Protein AF-A0A7T8K7B2-F1 (afdb_monomer_lite)

Secondary structure (DSSP, 8-state):
---TTSSS--HHHHHHHHHHHHHHHTS-HHHHHHHHHHHH-----------S--HHHHHHHHHHHHHHHHTHHHHTT-EEEETTEEEEEEEEE---EE-TTT--EE----EEEE-

Radius of gyration: 20.06 Å; chains: 1; bounding box: 41×34×45 Å

Sequence (115 aa):
TGSNHVREKDGVWAALAWLQILASQKQSVKGVLENHWAVYGRNFFTRYDFENCKSEEGAAMMDRLHKFIQDGSHNIGKSFTSLDKTFVISKMDDFSYTDPIDGSVSNNQVNADII

Structure (mmCIF, N/CA/C/O backbone):
data_AF-A0A7T8K7B2-F1
#
_entry.id   AF-A0A7T8K7B2-F1
#
loop_
_atom_site.group_PDB
_atom_site.id
_atom_site.type_symbol
_atom_site.label_atom_id
_atom_site.label_alt_id
_atom_site.label_comp_id
_atom_site.label_asym_id
_atom_site.label_entity_id
_atom_site.label_seq_id
_atom_site.pdbx_PDB_ins_code
_atom_site.Cartn_x
_atom_site.Cartn_y
_atom_site.Cartn_z
_atom_site.occupancy
_atom_site.B_iso_or_equiv
_atom_site.auth_seq_id
_atom_site.auth_comp_id
_atom_site.auth_asym_id
_atom_site.auth_atom_id
_atom_site.pdbx_PDB_model_num
ATOM 1 N N . THR A 1 1 ? -6.332 9.870 1.998 1.00 64.38 1 THR A N 1
ATOM 2 C CA . THR A 1 1 ? -7.245 9.322 3.016 1.00 64.38 1 THR A CA 1
ATOM 3 C C . THR A 1 1 ? -8.595 9.939 2.773 1.00 64.38 1 THR A C 1
ATOM 5 O O . THR A 1 1 ? -8.616 11.141 2.621 1.00 64.38 1 THR A O 1
ATOM 8 N N . GLY A 1 2 ? -9.661 9.169 2.592 1.00 72.94 2 GLY A N 1
ATOM 9 C CA . GLY A 1 2 ? -10.977 9.668 2.174 1.00 72.94 2 GLY A CA 1
ATOM 10 C C . GLY A 1 2 ? -11.874 8.497 1.772 1.00 72.94 2 GLY A C 1
ATOM 11 O O . GLY A 1 2 ? -11.407 7.358 1.747 1.00 72.94 2 GLY A O 1
ATOM 12 N N . SER A 1 3 ? -13.134 8.763 1.443 1.00 89.38 3 SER A N 1
ATOM 13 C CA . SER A 1 3 ? -14.024 7.783 0.805 1.00 89.38 3 SER A CA 1
ATOM 14 C C . SER A 1 3 ? -14.679 8.410 -0.426 1.00 89.38 3 SER A C 1
ATOM 16 O O . SER A 1 3 ? -14.332 9.520 -0.808 1.00 89.38 3 SER A O 1
ATOM 18 N N . ASN A 1 4 ? -15.645 7.735 -1.046 1.00 91.62 4 ASN A N 1
ATOM 19 C CA . ASN A 1 4 ? -16.369 8.248 -2.212 1.00 91.62 4 ASN A CA 1
ATOM 20 C C . ASN A 1 4 ? -17.297 9.452 -1.925 1.00 91.62 4 ASN A C 1
ATOM 22 O O . ASN A 1 4 ? -17.979 9.898 -2.845 1.00 91.62 4 ASN A O 1
ATOM 26 N N . HIS A 1 5 ? -17.343 9.962 -0.686 1.00 93.75 5 HIS A N 1
ATOM 27 C CA . HIS A 1 5 ? -18.153 11.125 -0.299 1.00 93.75 5 HIS A CA 1
ATOM 28 C C . HIS A 1 5 ? -17.681 12.435 -0.951 1.00 93.75 5 HIS A C 1
ATOM 30 O O . HIS A 1 5 ? -18.497 13.310 -1.225 1.00 93.75 5 HIS A O 1
ATOM 36 N N . VAL A 1 6 ? -16.380 12.550 -1.233 1.00 94.19 6 VAL A N 1
ATOM 37 C CA . VAL A 1 6 ? -15.771 13.619 -2.034 1.00 94.19 6 VAL A CA 1
ATOM 38 C C . VAL A 1 6 ? -14.729 13.015 -2.978 1.00 94.19 6 VAL A C 1
ATOM 40 O O . VAL A 1 6 ? -14.292 11.880 -2.797 1.00 94.19 6 VAL A O 1
ATOM 43 N N . ARG A 1 7 ? -14.326 13.752 -4.015 1.00 93.94 7 ARG A N 1
ATOM 44 C CA . ARG A 1 7 ? -13.322 13.300 -4.999 1.00 93.94 7 ARG A CA 1
ATOM 45 C C . ARG A 1 7 ? -11.896 13.729 -4.649 1.00 93.94 7 ARG A C 1
ATOM 47 O O . ARG A 1 7 ? -11.051 13.807 -5.526 1.00 93.94 7 ARG A O 1
ATOM 54 N N . GLU A 1 8 ? -11.637 13.967 -3.367 1.00 93.75 8 GLU A N 1
ATOM 55 C CA . GLU A 1 8 ? -10.347 14.406 -2.841 1.00 93.75 8 GLU A CA 1
ATOM 56 C C . GLU A 1 8 ? -9.985 13.647 -1.562 1.00 93.75 8 GLU A C 1
ATOM 58 O O . GLU A 1 8 ? -10.825 13.002 -0.927 1.00 93.75 8 GLU A O 1
ATOM 63 N N . LYS A 1 9 ? -8.711 13.720 -1.166 1.00 93.69 9 LYS A N 1
ATOM 64 C CA . LYS A 1 9 ? -8.287 13.234 0.153 1.00 93.69 9 LYS A CA 1
ATOM 65 C C . LYS A 1 9 ? -8.792 14.208 1.227 1.00 93.69 9 LYS A C 1
ATOM 67 O O . LYS A 1 9 ? -8.549 15.403 1.135 1.00 93.69 9 LYS A O 1
ATOM 72 N N . ASP A 1 10 ? -9.403 13.680 2.280 1.00 96.00 10 ASP A N 1
ATOM 73 C CA . ASP A 1 10 ? -9.900 14.412 3.441 1.00 96.00 10 ASP A CA 1
ATOM 74 C C . ASP A 1 10 ? -9.288 13.861 4.746 1.00 96.00 10 ASP A C 1
ATOM 76 O O . ASP A 1 10 ? -9.526 12.722 5.168 1.00 96.00 10 ASP A O 1
ATOM 80 N N . GLY A 1 11 ? -8.458 14.691 5.384 1.00 96.31 11 GLY A N 1
ATOM 81 C CA . GLY A 1 11 ? -7.821 14.377 6.662 1.00 96.31 11 GLY A CA 1
ATOM 82 C C . GLY A 1 11 ? -8.752 14.514 7.870 1.00 96.31 11 GLY A C 1
ATOM 83 O O . GLY A 1 11 ? -8.629 13.736 8.816 1.00 96.31 11 GLY A O 1
ATOM 84 N N . VAL A 1 12 ? -9.703 15.454 7.838 1.00 96.75 12 VAL A N 1
ATOM 85 C CA . VAL A 1 12 ? -10.668 15.664 8.931 1.00 96.75 12 VAL A CA 1
ATOM 86 C C . VAL A 1 12 ? -11.635 14.492 8.982 1.00 96.75 12 VAL A C 1
ATOM 88 O O . VAL A 1 12 ? -11.856 13.918 10.049 1.00 96.75 12 VAL A O 1
ATOM 91 N N . TRP A 1 13 ? -12.133 14.066 7.822 1.00 96.69 13 TRP A N 1
ATOM 92 C CA . TRP A 1 13 ? -12.946 12.863 7.699 1.00 96.69 13 TRP A CA 1
ATOM 93 C C . TRP A 1 13 ? -12.235 11.635 8.282 1.00 96.69 13 TRP A C 1
ATOM 95 O O . TRP A 1 13 ? -12.823 10.883 9.059 1.00 96.69 13 TRP A O 1
ATOM 105 N N . ALA A 1 14 ? -10.948 11.452 7.972 1.00 97.50 14 ALA A N 1
ATOM 106 C CA . ALA A 1 14 ? -10.172 10.326 8.483 1.00 97.50 14 ALA A CA 1
ATOM 107 C C . ALA A 1 14 ? -10.011 10.363 10.011 1.00 97.50 14 ALA A C 1
ATOM 109 O O . ALA A 1 14 ? -10.099 9.323 10.667 1.00 97.50 14 ALA A O 1
ATOM 110 N N . ALA A 1 15 ? -9.797 11.551 10.582 1.00 97.56 15 ALA A N 1
ATOM 111 C CA . ALA A 1 15 ? -9.721 11.729 12.026 1.00 97.56 15 ALA A CA 1
ATOM 112 C C . ALA A 1 15 ? -11.059 11.393 12.705 1.00 97.56 15 ALA A C 1
ATOM 114 O O . ALA A 1 15 ? -11.076 10.661 13.694 1.00 97.56 15 ALA A O 1
ATOM 115 N N . LEU A 1 16 ? -12.186 11.852 12.148 1.00 97.50 16 LEU A N 1
ATOM 116 C CA . LEU A 1 16 ? -13.523 11.531 12.658 1.00 97.50 16 LEU A CA 1
ATOM 117 C C . LEU A 1 16 ? -13.844 10.033 12.539 1.00 97.50 16 LEU A C 1
ATOM 119 O O . LEU A 1 16 ? -14.389 9.450 13.475 1.00 97.50 16 LEU A O 1
ATOM 123 N N . ALA A 1 17 ? -13.450 9.385 11.439 1.00 97.38 17 ALA A N 1
ATOM 124 C CA . ALA A 1 17 ? -13.584 7.938 11.278 1.00 97.38 17 ALA A CA 1
ATOM 125 C C . ALA A 1 17 ? -12.798 7.170 12.357 1.00 97.38 17 ALA A C 1
ATOM 127 O O . ALA A 1 17 ? -13.317 6.223 12.950 1.00 97.38 17 ALA A O 1
ATOM 128 N N . TRP A 1 18 ? -11.579 7.613 12.683 1.00 97.81 18 TRP A N 1
ATOM 129 C CA . TRP A 1 18 ? -10.810 7.055 13.798 1.00 97.81 18 TRP A CA 1
ATOM 130 C C . TRP A 1 18 ? -11.482 7.282 15.151 1.00 97.81 18 TRP A C 1
ATOM 132 O O . TRP A 1 18 ? -11.557 6.351 15.950 1.00 97.81 18 TRP A O 1
ATOM 142 N N . LEU A 1 19 ? -12.013 8.479 15.411 1.00 98.12 19 LEU A N 1
ATOM 143 C CA . LEU A 1 19 ? -12.742 8.757 16.651 1.00 98.12 19 LEU A CA 1
ATOM 144 C C . LEU A 1 19 ? -13.975 7.861 16.799 1.00 98.12 19 LEU A C 1
ATOM 146 O O . LEU A 1 19 ? -14.232 7.373 17.897 1.00 98.12 19 LEU A O 1
ATOM 150 N N . GLN A 1 20 ? -14.683 7.567 15.707 1.00 98.06 20 GLN A N 1
ATOM 151 C CA . GLN A 1 20 ? -15.796 6.618 15.714 1.00 98.06 20 GLN A CA 1
ATOM 152 C C . GLN A 1 20 ? -15.339 5.198 16.083 1.00 98.06 20 GLN A C 1
ATOM 154 O O . GLN A 1 20 ? -15.976 4.542 16.912 1.00 98.06 20 GLN A O 1
ATOM 159 N N . ILE A 1 21 ? -14.222 4.724 15.514 1.00 98.12 21 ILE A N 1
ATOM 160 C CA . ILE A 1 21 ? -13.633 3.421 15.865 1.00 98.12 21 ILE A CA 1
ATOM 161 C C . ILE A 1 21 ? -13.277 3.391 17.354 1.00 98.12 21 ILE A C 1
ATOM 163 O O . ILE A 1 21 ? -13.657 2.457 18.058 1.00 98.12 21 ILE A O 1
ATOM 167 N N . LEU A 1 22 ? -12.596 4.422 17.855 1.00 98.19 22 LEU A N 1
ATOM 168 C CA . LEU A 1 22 ? -12.180 4.499 19.256 1.00 98.19 22 LEU A CA 1
ATOM 169 C C . LEU A 1 22 ? -13.380 4.558 20.211 1.00 98.19 22 LEU A C 1
ATOM 171 O O . LEU A 1 22 ? -13.382 3.858 21.223 1.00 98.19 22 LEU A O 1
ATOM 175 N N . ALA A 1 23 ? -14.420 5.326 19.876 1.00 98.06 23 ALA A N 1
ATOM 176 C CA . ALA A 1 23 ? -15.649 5.409 20.663 1.00 98.06 23 ALA A CA 1
ATOM 177 C C . ALA A 1 23 ? -16.378 4.056 20.742 1.00 98.06 23 ALA A C 1
ATOM 179 O O . ALA A 1 23 ? -16.878 3.684 21.804 1.00 98.06 23 ALA A O 1
ATOM 180 N N . SER A 1 24 ? -16.397 3.300 19.638 1.00 98.12 24 SER A N 1
ATOM 181 C CA . SER A 1 24 ? -17.008 1.969 19.585 1.00 98.12 24 SER A CA 1
ATOM 182 C C . SER A 1 24 ? -16.186 0.910 20.323 1.00 98.12 24 SER A C 1
ATOM 184 O O . SER A 1 24 ? -16.756 0.078 21.022 1.00 98.12 24 SER A O 1
ATOM 186 N N . GLN A 1 25 ? -14.863 0.913 20.152 1.00 96.75 25 GLN A N 1
ATOM 187 C CA . GLN A 1 25 ? -13.971 -0.113 20.702 1.00 96.75 25 GLN A CA 1
ATOM 188 C C . GLN A 1 25 ? -13.608 0.144 22.170 1.00 96.75 25 GLN A C 1
ATOM 190 O O . GLN A 1 25 ? -13.256 -0.790 22.883 1.00 96.75 25 GLN A O 1
ATOM 195 N N . LYS A 1 26 ? -13.687 1.401 22.635 1.00 97.38 26 LYS A N 1
ATOM 196 C CA . LYS A 1 26 ? -13.282 1.834 23.988 1.00 97.38 26 LYS A CA 1
ATOM 197 C C . LYS A 1 26 ? -11.850 1.408 24.346 1.00 97.38 26 LYS A C 1
ATOM 199 O O . LYS A 1 26 ? -11.559 1.027 25.477 1.00 97.38 26 LYS A O 1
ATOM 204 N N . GLN A 1 27 ? -10.955 1.477 23.365 1.00 96.50 27 GLN A N 1
ATOM 205 C CA . GLN A 1 27 ? -9.542 1.114 23.472 1.00 96.50 27 GLN A CA 1
ATOM 206 C C . GLN A 1 27 ? -8.651 2.301 23.100 1.00 96.50 27 GLN A C 1
ATOM 208 O O . GLN A 1 27 ? -9.089 3.247 22.446 1.00 96.50 27 GLN A O 1
ATOM 213 N N . SER A 1 28 ? -7.377 2.245 23.493 1.00 98.19 28 SER A N 1
ATOM 214 C CA . SER A 1 28 ? -6.370 3.169 22.969 1.00 98.19 28 SER A CA 1
ATOM 215 C C . SER A 1 28 ? -6.067 2.857 21.499 1.00 98.19 28 SER A C 1
ATOM 217 O O . SER A 1 28 ? -6.238 1.725 21.048 1.00 98.19 28 SER A O 1
ATOM 219 N N . VAL A 1 29 ? -5.534 3.836 20.761 1.00 98.31 29 VAL A N 1
ATOM 220 C CA . VAL A 1 29 ? -5.067 3.635 19.374 1.00 98.31 29 VAL A CA 1
ATOM 221 C C . VAL A 1 29 ? -4.082 2.465 19.284 1.00 98.31 29 VAL A C 1
ATOM 223 O O . VAL A 1 29 ? -4.195 1.630 18.390 1.00 98.31 29 VAL A O 1
ATOM 226 N N . LYS A 1 30 ? -3.156 2.365 20.248 1.00 98.38 30 LYS A N 1
ATOM 227 C CA . LYS A 1 30 ? -2.205 1.252 20.341 1.00 98.38 30 LYS A CA 1
ATOM 228 C C . LYS A 1 30 ? -2.928 -0.093 20.455 1.00 98.38 30 LYS A C 1
ATOM 230 O O . LYS A 1 30 ? -2.607 -0.998 19.698 1.00 98.38 30 LYS A O 1
ATOM 235 N N . GLY A 1 31 ? -3.918 -0.199 21.345 1.00 98.44 31 GLY A N 1
ATOM 236 C CA . GLY A 1 31 ? -4.683 -1.434 21.528 1.00 98.44 31 GLY A CA 1
ATOM 237 C C . GLY A 1 31 ? -5.432 -1.854 20.262 1.00 98.44 31 GLY A C 1
ATOM 238 O O . GLY A 1 31 ? -5.398 -3.022 19.888 1.00 98.44 31 GLY A O 1
ATOM 239 N N . VAL A 1 32 ? -6.034 -0.896 19.547 1.00 98.38 32 VAL A N 1
ATOM 240 C CA . VAL A 1 32 ? -6.694 -1.168 18.259 1.00 98.38 32 VAL A CA 1
ATOM 241 C C . VAL A 1 32 ? -5.696 -1.700 17.222 1.00 98.38 32 VAL A C 1
ATOM 243 O O . VAL A 1 32 ? -5.993 -2.678 16.539 1.00 98.38 32 VAL A O 1
ATOM 246 N N . LEU A 1 33 ? -4.507 -1.095 17.116 1.00 98.38 33 LEU A N 1
ATOM 247 C CA . LEU A 1 33 ? -3.471 -1.536 16.176 1.00 98.38 33 LEU A CA 1
ATOM 248 C C . LEU A 1 33 ? -2.890 -2.908 16.533 1.00 98.38 33 LEU A C 1
ATOM 250 O O . LEU A 1 33 ? -2.741 -3.743 15.647 1.00 98.38 33 LEU A O 1
ATOM 254 N N . GLU A 1 34 ? -2.596 -3.167 17.808 1.00 98.38 34 GLU A N 1
ATOM 255 C CA . GLU A 1 34 ? -2.085 -4.467 18.261 1.00 98.38 34 GLU A CA 1
ATOM 256 C C . GLU A 1 34 ? -3.104 -5.584 18.015 1.00 98.38 34 GLU A C 1
ATOM 258 O O . GLU A 1 34 ? -2.733 -6.642 17.509 1.00 98.38 34 GLU A O 1
ATOM 263 N N . ASN A 1 35 ? -4.393 -5.326 18.264 1.00 98.00 35 ASN A N 1
ATOM 264 C CA . ASN A 1 35 ? -5.466 -6.264 17.932 1.00 98.00 35 ASN A CA 1
ATOM 265 C C . ASN A 1 35 ? -5.565 -6.501 16.418 1.00 98.00 35 ASN A C 1
ATOM 267 O O . ASN A 1 35 ? -5.710 -7.639 15.980 1.00 98.00 35 ASN A O 1
ATOM 271 N N . HIS A 1 36 ? -5.447 -5.448 15.605 1.00 98.31 36 HIS A N 1
ATOM 272 C CA . HIS A 1 36 ? -5.445 -5.580 14.149 1.00 98.31 36 HIS A CA 1
ATOM 273 C C . HIS A 1 36 ? -4.260 -6.429 13.660 1.00 98.31 36 HIS A C 1
ATOM 275 O O . HIS A 1 36 ? -4.447 -7.343 12.859 1.00 98.31 36 HIS A O 1
ATOM 281 N N . TRP A 1 37 ? -3.055 -6.189 14.184 1.00 98.62 37 TRP A N 1
ATOM 282 C CA . TRP A 1 37 ? -1.867 -6.976 13.843 1.00 98.62 37 TRP A CA 1
ATOM 283 C C . TRP A 1 37 ? -1.944 -8.422 14.326 1.00 98.62 37 TRP A C 1
ATOM 285 O O . TRP A 1 37 ? -1.420 -9.304 13.653 1.00 98.62 37 TRP A O 1
ATOM 295 N N . ALA A 1 38 ? -2.597 -8.682 15.459 1.00 98.31 38 ALA A N 1
ATOM 296 C CA . ALA A 1 38 ? -2.800 -10.041 15.946 1.00 98.31 38 ALA A CA 1
ATOM 297 C C . ALA A 1 38 ? -3.700 -10.865 15.007 1.00 98.31 38 ALA A C 1
ATOM 299 O O . ALA A 1 38 ? -3.499 -12.069 14.876 1.00 98.31 38 ALA A O 1
ATOM 300 N N . VAL A 1 39 ? -4.668 -10.223 14.342 1.00 98.25 39 VAL A N 1
ATOM 301 C CA . VAL A 1 39 ? -5.610 -10.890 13.427 1.00 98.25 39 VAL A CA 1
ATOM 302 C C . VAL A 1 39 ? -5.053 -11.007 12.006 1.00 98.25 39 VAL A C 1
ATOM 304 O O . VAL A 1 39 ? -5.177 -12.063 11.393 1.00 98.25 39 VAL A O 1
ATOM 307 N N . TYR A 1 40 ? -4.449 -9.942 11.473 1.00 98.31 40 TYR A N 1
ATOM 308 C CA . TYR A 1 40 ? -4.069 -9.852 10.053 1.00 98.31 40 TYR A CA 1
ATOM 309 C C . TYR A 1 40 ? -2.557 -9.924 9.799 1.00 98.31 40 TYR A C 1
ATOM 311 O O . TYR A 1 40 ? -2.119 -9.866 8.651 1.00 98.31 40 TYR A O 1
ATOM 319 N N . GLY A 1 41 ? -1.746 -10.032 10.853 1.00 98.00 41 GLY A N 1
ATOM 320 C CA . GLY A 1 41 ? -0.299 -9.863 10.771 1.00 98.00 41 GLY A CA 1
ATOM 321 C C . GLY A 1 41 ? 0.119 -8.391 10.693 1.00 98.00 41 GLY A C 1
ATOM 322 O O . GLY A 1 41 ? -0.696 -7.472 10.569 1.00 98.00 41 GLY A O 1
ATOM 323 N N . ARG A 1 42 ? 1.430 -8.144 10.791 1.00 97.75 42 ARG A N 1
ATOM 324 C CA . ARG A 1 42 ? 2.003 -6.792 10.757 1.00 97.75 42 ARG A CA 1
ATOM 325 C C . ARG A 1 42 ? 2.804 -6.566 9.482 1.00 97.75 42 ARG A C 1
ATOM 327 O O . ARG A 1 42 ? 3.860 -7.161 9.296 1.00 97.75 42 ARG A O 1
ATOM 334 N N . ASN A 1 43 ? 2.346 -5.614 8.677 1.00 96.62 43 ASN A N 1
ATOM 335 C CA . ASN A 1 43 ? 3.103 -5.081 7.551 1.00 96.62 43 ASN A CA 1
ATOM 336 C C . ASN A 1 43 ? 4.067 -4.001 8.061 1.00 96.62 43 ASN A C 1
ATOM 338 O O . ASN A 1 43 ? 3.637 -2.938 8.515 1.00 96.62 43 ASN A O 1
ATOM 342 N N . PHE A 1 44 ? 5.370 -4.282 8.038 1.00 95.56 44 PHE A N 1
ATOM 343 C CA . PHE A 1 44 ? 6.393 -3.285 8.351 1.00 95.56 44 PHE A CA 1
ATOM 344 C C . PHE A 1 44 ? 6.599 -2.389 7.129 1.00 95.56 44 PHE A C 1
ATOM 346 O O . PHE A 1 44 ? 6.932 -2.880 6.057 1.00 95.56 44 PHE A O 1
ATOM 353 N N . PHE A 1 45 ? 6.398 -1.081 7.293 1.00 94.94 45 PHE A N 1
ATOM 354 C CA . PHE A 1 45 ? 6.491 -0.111 6.205 1.00 94.94 45 PHE A CA 1
ATOM 355 C C . PHE A 1 45 ? 7.344 1.088 6.618 1.00 94.94 45 PHE A C 1
ATOM 357 O O . PHE A 1 45 ? 7.199 1.618 7.720 1.00 94.94 45 PHE A O 1
ATOM 364 N N . THR A 1 46 ? 8.219 1.517 5.715 1.00 95.38 46 THR A N 1
ATOM 365 C CA . THR A 1 46 ? 9.028 2.733 5.814 1.00 95.38 46 THR A CA 1
ATOM 366 C C . THR A 1 46 ? 9.302 3.247 4.402 1.00 95.38 46 THR A C 1
ATOM 368 O O . THR A 1 46 ? 9.285 2.463 3.453 1.00 95.38 46 THR A O 1
ATOM 371 N N . ARG A 1 47 ? 9.544 4.550 4.251 1.00 96.06 47 ARG A N 1
ATOM 372 C CA . ARG A 1 47 ? 9.851 5.178 2.962 1.00 96.06 47 ARG A CA 1
ATOM 373 C C . ARG A 1 47 ? 11.162 5.946 3.072 1.00 96.06 47 ARG A C 1
ATOM 375 O O . ARG A 1 47 ? 11.349 6.696 4.026 1.00 96.06 47 ARG A O 1
ATOM 382 N N . TYR A 1 48 ? 12.058 5.712 2.119 1.00 94.81 48 TYR A N 1
ATOM 383 C CA . TYR A 1 48 ? 13.369 6.349 2.044 1.00 94.81 48 TYR A CA 1
ATOM 384 C C . TYR A 1 48 ? 13.340 7.340 0.883 1.00 94.81 48 TYR A C 1
ATOM 386 O O . TYR A 1 48 ? 13.250 6.927 -0.271 1.00 94.81 48 TYR A O 1
ATOM 394 N N . ASP A 1 49 ? 13.409 8.631 1.201 1.00 94.69 49 ASP A N 1
ATOM 395 C CA . ASP A 1 49 ? 13.396 9.709 0.214 1.00 94.69 49 ASP A CA 1
ATOM 396 C C . ASP A 1 49 ? 14.848 10.179 -0.017 1.00 94.69 49 ASP A C 1
ATOM 398 O O . ASP A 1 49 ? 15.475 10.770 0.863 1.00 94.69 49 ASP A O 1
ATOM 402 N N . PHE A 1 50 ? 15.413 9.857 -1.186 1.00 93.31 50 PHE A N 1
ATOM 403 C CA . PHE A 1 50 ? 16.754 10.294 -1.595 1.00 93.31 50 PHE A CA 1
ATOM 404 C C . PHE A 1 50 ? 16.656 11.624 -2.347 1.00 93.31 50 PHE A C 1
ATOM 406 O O . PHE A 1 50 ? 16.394 11.663 -3.549 1.00 93.31 50 PHE A O 1
ATOM 413 N N . GLU A 1 51 ? 16.828 12.725 -1.620 1.00 93.56 51 GLU A N 1
ATOM 414 C CA . GLU A 1 51 ? 16.674 14.077 -2.158 1.00 93.56 51 GLU A CA 1
ATOM 415 C C . GLU A 1 51 ? 17.993 14.670 -2.668 1.00 93.56 51 GLU A C 1
ATOM 417 O O . GLU A 1 51 ? 19.082 14.315 -2.218 1.00 93.56 51 GLU A O 1
ATOM 422 N N . ASN A 1 52 ? 17.887 15.635 -3.587 1.00 93.25 52 ASN A N 1
ATOM 423 C CA . ASN A 1 52 ? 19.022 16.381 -4.147 1.00 93.25 52 ASN A CA 1
ATOM 424 C C . ASN A 1 52 ? 20.088 15.500 -4.832 1.00 93.25 52 ASN A C 1
ATOM 426 O O . ASN A 1 52 ? 21.259 15.872 -4.920 1.00 93.25 52 ASN A O 1
ATOM 430 N N . CYS A 1 53 ? 19.689 14.333 -5.341 1.00 93.12 53 CYS A N 1
ATOM 431 C CA . CYS A 1 53 ? 20.537 13.479 -6.167 1.00 93.12 53 CYS A CA 1
ATOM 432 C C . CYS A 1 53 ? 20.678 14.036 -7.591 1.00 93.12 53 CYS A C 1
ATOM 434 O O . CYS A 1 53 ? 19.799 14.737 -8.096 1.00 93.12 53 CYS A O 1
ATOM 436 N N . LYS A 1 54 ? 21.770 13.685 -8.280 1.00 95.12 54 LYS A N 1
ATOM 437 C CA . LYS A 1 54 ? 21.930 14.026 -9.699 1.00 95.12 54 LYS A CA 1
ATOM 438 C C . LYS A 1 54 ? 21.003 13.169 -10.557 1.00 95.12 54 LYS A C 1
ATOM 440 O O . LYS A 1 54 ? 21.024 11.943 -10.452 1.00 95.12 54 LYS A O 1
ATOM 445 N N . SER A 1 55 ? 20.261 13.805 -11.462 1.00 93.12 55 SER A N 1
ATOM 446 C CA . SER A 1 55 ? 19.293 13.122 -12.332 1.00 93.12 55 SER A CA 1
ATOM 447 C C . SER A 1 55 ? 19.918 12.012 -13.179 1.00 93.12 55 SER A C 1
ATOM 449 O O . SER A 1 55 ? 19.320 10.952 -13.325 1.00 93.12 55 SER A O 1
ATOM 451 N N . GLU A 1 56 ? 21.132 12.224 -13.696 1.00 95.25 56 GLU A N 1
ATOM 452 C CA . GLU A 1 56 ? 21.850 11.230 -14.510 1.00 95.25 56 GLU A CA 1
ATOM 453 C C . GLU A 1 56 ? 22.181 9.957 -13.718 1.00 95.25 56 GLU A C 1
ATOM 455 O O . GLU A 1 56 ? 22.030 8.846 -14.224 1.00 95.25 56 GLU A O 1
ATOM 460 N N . GLU A 1 57 ? 22.587 10.102 -12.454 1.00 94.19 57 GLU A N 1
ATOM 461 C CA . GLU A 1 57 ? 22.909 8.974 -11.575 1.00 94.19 57 GLU A CA 1
ATOM 462 C C . GLU A 1 57 ? 21.632 8.210 -11.178 1.00 94.19 57 GLU A C 1
ATOM 464 O O . GLU A 1 57 ? 21.623 6.977 -11.183 1.00 94.19 57 GLU A O 1
ATOM 469 N N . GLY A 1 58 ? 20.533 8.930 -10.918 1.00 93.56 58 GLY A N 1
ATOM 470 C CA . GLY A 1 58 ? 19.217 8.338 -10.657 1.00 93.56 58 GLY A CA 1
ATOM 471 C C . GLY A 1 58 ? 18.669 7.559 -11.857 1.00 93.56 58 GLY A C 1
ATOM 472 O O . GLY A 1 58 ? 18.236 6.417 -11.703 1.00 93.56 58 GLY A O 1
ATOM 473 N N . ALA A 1 59 ? 18.760 8.130 -13.062 1.00 92.25 59 ALA A N 1
ATOM 474 C CA . ALA A 1 59 ? 18.375 7.452 -14.298 1.00 92.25 59 ALA A CA 1
ATOM 475 C C . ALA A 1 59 ? 19.210 6.181 -14.521 1.00 92.25 59 ALA A C 1
ATOM 477 O O . ALA A 1 59 ? 18.659 5.104 -14.737 1.00 92.25 59 ALA A O 1
ATOM 478 N N . ALA A 1 60 ? 20.534 6.271 -14.355 1.00 95.62 60 ALA A N 1
ATOM 479 C CA . ALA A 1 60 ? 21.423 5.123 -14.499 1.00 95.62 60 ALA A CA 1
ATOM 480 C C . ALA A 1 60 ? 21.147 4.008 -13.473 1.00 95.62 60 ALA A C 1
ATOM 482 O O . ALA A 1 60 ? 21.361 2.832 -13.776 1.00 95.62 60 ALA A O 1
ATOM 483 N N . MET A 1 61 ? 20.702 4.345 -12.258 1.00 95.06 61 MET A N 1
ATOM 484 C CA . MET A 1 61 ? 20.276 3.365 -11.255 1.00 95.06 61 MET A CA 1
ATOM 485 C C . MET A 1 61 ? 18.988 2.654 -11.689 1.00 95.06 61 MET A C 1
ATOM 487 O O . MET A 1 61 ? 18.943 1.422 -11.675 1.00 95.06 61 MET A O 1
ATOM 491 N N . MET A 1 62 ? 17.971 3.412 -12.108 1.00 92.94 62 MET A N 1
ATOM 492 C CA . MET A 1 62 ? 16.694 2.851 -12.559 1.00 92.94 62 MET A CA 1
ATOM 493 C C . MET A 1 62 ? 16.861 1.981 -13.809 1.00 92.94 62 MET A C 1
ATOM 495 O O . MET A 1 62 ? 16.306 0.889 -13.861 1.00 92.94 62 MET A O 1
ATOM 499 N N . ASP A 1 63 ? 17.716 2.372 -14.756 1.00 93.06 63 ASP A N 1
ATOM 500 C CA . ASP A 1 63 ? 18.028 1.562 -15.941 1.00 93.06 63 ASP A CA 1
ATOM 501 C C . ASP A 1 63 ? 18.660 0.210 -15.590 1.00 93.06 63 ASP A C 1
ATOM 503 O O . ASP A 1 63 ? 18.379 -0.807 -16.230 1.00 93.06 63 ASP A O 1
ATOM 507 N N . ARG A 1 64 ? 19.526 0.168 -14.568 1.00 93.12 64 ARG A N 1
ATOM 508 C CA . ARG A 1 64 ? 20.094 -1.100 -14.078 1.00 93.12 64 ARG A CA 1
ATOM 509 C C . ARG A 1 64 ? 19.018 -1.973 -13.446 1.00 93.12 64 ARG A C 1
ATOM 511 O O . ARG A 1 64 ? 19.026 -3.180 -13.672 1.00 93.12 64 ARG A O 1
ATOM 518 N N . LEU A 1 65 ? 18.106 -1.370 -12.685 1.00 91.50 65 LEU A N 1
ATOM 519 C CA . LEU A 1 65 ? 16.991 -2.083 -12.072 1.00 91.50 65 LEU A CA 1
ATOM 520 C C . LEU A 1 65 ? 16.033 -2.636 -13.137 1.00 91.50 65 LEU A C 1
ATOM 522 O O . LEU A 1 65 ? 15.694 -3.812 -13.080 1.00 91.50 65 LEU A O 1
ATOM 526 N N . HIS A 1 66 ? 15.690 -1.854 -14.163 1.00 90.38 66 HIS A N 1
ATOM 527 C CA . HIS A 1 66 ? 14.882 -2.325 -15.291 1.00 90.38 66 HIS A CA 1
ATOM 528 C C . HIS A 1 66 ? 15.517 -3.518 -16.005 1.00 90.38 66 HIS A C 1
ATOM 530 O O . HIS A 1 66 ? 14.833 -4.500 -16.275 1.00 90.38 66 HIS A O 1
ATOM 536 N N . LYS A 1 67 ? 16.828 -3.479 -16.273 1.00 90.56 67 LYS A N 1
ATOM 537 C CA . LYS A 1 67 ? 17.537 -4.619 -16.880 1.00 90.56 67 LYS A CA 1
ATOM 538 C C . LYS A 1 67 ? 17.469 -5.862 -15.993 1.00 90.56 67 LYS A C 1
ATOM 540 O O . LYS A 1 67 ? 17.180 -6.947 -16.482 1.00 90.56 67 LYS A O 1
ATOM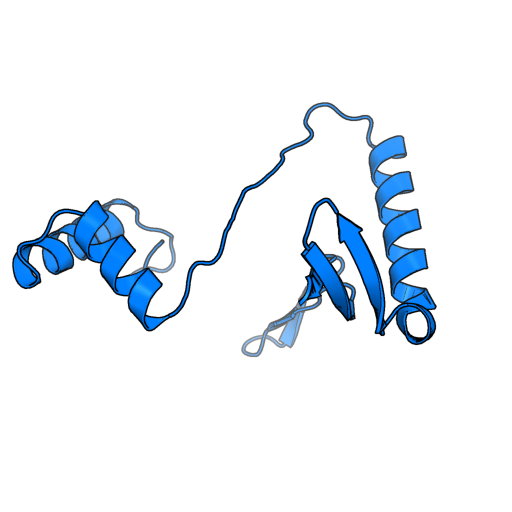 545 N N . PHE A 1 68 ? 17.653 -5.694 -14.683 1.00 88.94 68 PHE A N 1
ATOM 546 C CA . PHE A 1 68 ? 17.523 -6.790 -13.724 1.00 88.94 68 PHE A CA 1
ATOM 547 C C . PHE A 1 68 ? 16.108 -7.401 -13.709 1.00 88.94 68 PHE A C 1
ATOM 549 O O . PHE A 1 68 ? 15.967 -8.620 -13.615 1.00 88.94 68 PHE A O 1
ATOM 556 N N . ILE A 1 69 ? 15.073 -6.570 -13.856 1.00 88.00 69 ILE A N 1
ATOM 557 C CA . ILE A 1 69 ? 13.670 -6.998 -13.966 1.00 88.00 69 ILE A CA 1
ATOM 558 C C . ILE A 1 69 ? 13.403 -7.716 -15.297 1.00 88.00 69 ILE A C 1
ATOM 560 O O . ILE A 1 69 ? 12.713 -8.731 -15.313 1.00 88.00 69 ILE A O 1
ATOM 564 N N . GLN A 1 70 ? 13.961 -7.234 -16.413 1.00 85.94 70 GLN A N 1
ATOM 565 C CA . GLN A 1 70 ? 13.815 -7.860 -17.737 1.00 85.94 70 GLN A CA 1
ATOM 566 C C . GLN A 1 70 ? 14.436 -9.263 -17.792 1.00 85.94 70 GLN A C 1
ATOM 568 O O . GLN A 1 70 ? 13.878 -10.160 -18.425 1.00 85.94 70 GLN A O 1
ATOM 573 N N . ASP A 1 71 ? 15.513 -9.491 -17.040 1.00 81.38 71 ASP A N 1
ATOM 574 C CA . ASP A 1 71 ? 16.093 -10.820 -16.812 1.00 81.38 71 ASP A CA 1
ATOM 575 C C . ASP A 1 71 ? 15.249 -11.688 -15.847 1.00 81.38 71 ASP A C 1
ATOM 577 O O . ASP A 1 71 ? 15.670 -12.771 -15.435 1.00 81.38 71 ASP A O 1
ATOM 581 N N . GLY A 1 72 ? 14.045 -11.229 -15.482 1.00 69.38 72 GLY A N 1
ATOM 582 C CA . GLY A 1 72 ? 13.184 -11.736 -14.414 1.00 69.38 72 GLY A CA 1
ATOM 583 C C . GLY A 1 72 ? 12.952 -13.242 -14.427 1.00 69.38 72 GLY A C 1
ATOM 584 O O . GLY A 1 72 ? 12.977 -13.852 -13.364 1.00 69.38 72 GLY A O 1
ATOM 585 N N . SER A 1 73 ? 12.842 -13.878 -15.597 1.00 72.06 73 SER A N 1
ATOM 586 C CA . SER A 1 73 ? 12.711 -15.344 -15.699 1.00 72.06 73 SER A CA 1
ATOM 587 C C . SER A 1 73 ? 13.860 -16.120 -15.033 1.00 72.06 73 SER A C 1
ATOM 589 O O . SER A 1 73 ? 13.631 -17.213 -14.523 1.00 72.06 73 SER A O 1
ATOM 591 N N . HIS A 1 74 ? 15.065 -15.546 -14.977 1.00 77.38 74 HIS A N 1
ATOM 592 C CA . HIS A 1 74 ? 16.224 -16.114 -14.281 1.00 77.38 74 HIS A CA 1
ATOM 593 C C . HIS A 1 74 ? 16.325 -15.665 -12.815 1.00 77.38 74 HIS A C 1
ATOM 595 O O . HIS A 1 74 ? 17.008 -16.310 -12.022 1.00 77.38 74 HIS A O 1
ATOM 601 N N . ASN A 1 75 ? 15.687 -14.547 -12.456 1.00 84.75 75 ASN A N 1
ATOM 602 C CA . ASN A 1 75 ? 15.791 -13.939 -11.129 1.00 84.75 75 ASN A CA 1
ATOM 603 C C . ASN A 1 75 ? 14.648 -14.343 -10.179 1.00 84.75 75 ASN A C 1
ATOM 605 O O . ASN A 1 75 ? 14.842 -14.282 -8.964 1.00 84.75 75 ASN A O 1
ATOM 609 N N . ILE A 1 76 ? 13.488 -14.789 -10.681 1.00 91.38 76 ILE A N 1
ATOM 610 C CA . ILE A 1 76 ? 12.445 -15.403 -9.840 1.00 91.38 76 ILE A CA 1
ATOM 611 C C . ILE A 1 76 ? 13.016 -16.650 -9.148 1.00 91.38 76 ILE A C 1
ATOM 613 O O . ILE A 1 76 ? 13.710 -17.461 -9.757 1.00 91.38 76 ILE A O 1
ATOM 617 N N . GLY A 1 77 ? 12.740 -16.802 -7.853 1.00 90.69 77 GLY A N 1
ATOM 618 C CA . GLY A 1 77 ? 13.274 -17.880 -7.018 1.00 90.69 77 GLY A CA 1
ATOM 619 C C . GLY A 1 77 ? 14.669 -17.606 -6.449 1.00 90.69 77 GLY A C 1
ATOM 620 O O . GLY A 1 77 ? 15.122 -18.342 -5.572 1.00 90.69 77 GLY A O 1
ATOM 621 N N . LYS A 1 78 ? 15.347 -16.533 -6.877 1.00 91.94 78 LYS A N 1
ATOM 622 C CA . LYS A 1 78 ? 16.599 -16.096 -6.253 1.00 91.94 78 LYS A CA 1
ATOM 623 C C . LYS A 1 78 ? 16.328 -15.624 -4.823 1.00 91.94 78 LYS A C 1
ATOM 625 O O . LYS A 1 78 ? 15.374 -14.887 -4.568 1.00 91.94 78 LYS A O 1
ATOM 630 N N . SER A 1 79 ? 17.186 -16.045 -3.899 1.00 94.31 79 SER A N 1
ATOM 631 C CA . SER A 1 79 ? 17.078 -15.731 -2.476 1.00 94.31 79 SER A CA 1
ATOM 632 C C . SER A 1 79 ? 18.104 -14.690 -2.033 1.00 94.31 79 SER A C 1
ATOM 634 O O . SER A 1 79 ? 19.268 -14.753 -2.434 1.00 94.31 79 SER A O 1
ATOM 636 N N . PHE A 1 80 ? 17.701 -13.798 -1.134 1.00 94.12 80 PHE A N 1
ATOM 637 C CA . PHE A 1 80 ? 18.582 -12.869 -0.433 1.00 94.12 80 PHE A CA 1
ATOM 638 C C . PHE A 1 80 ? 18.440 -13.069 1.072 1.00 94.12 80 PHE A C 1
ATOM 640 O O . PHE A 1 80 ? 17.334 -13.009 1.607 1.00 94.12 80 PHE A O 1
ATOM 647 N N . THR A 1 81 ? 19.556 -13.286 1.761 1.00 96.56 81 THR A N 1
ATOM 648 C CA . THR A 1 81 ? 19.578 -13.486 3.213 1.00 96.56 81 THR A CA 1
ATOM 649 C C . THR A 1 81 ? 20.222 -12.286 3.890 1.00 96.56 81 THR A C 1
ATOM 651 O O . THR A 1 81 ? 21.293 -11.834 3.486 1.00 96.56 81 THR A O 1
ATOM 654 N N . SER A 1 82 ? 19.578 -11.776 4.935 1.00 96.06 82 SER A N 1
ATOM 655 C CA . SER A 1 82 ? 20.128 -10.750 5.814 1.00 96.06 82 SER A CA 1
ATOM 656 C C . SER A 1 82 ? 19.758 -11.080 7.253 1.00 96.06 82 SER A C 1
ATOM 658 O O . SER A 1 82 ? 18.596 -11.368 7.543 1.00 96.06 82 SER A O 1
ATOM 660 N N . LEU A 1 83 ? 20.749 -11.045 8.148 1.00 95.19 83 LEU A N 1
ATOM 661 C CA . LEU A 1 83 ? 20.618 -11.526 9.526 1.00 95.19 83 LEU A CA 1
ATOM 662 C C . LEU A 1 83 ? 20.081 -12.971 9.552 1.00 95.19 83 LEU A C 1
ATOM 664 O O . LEU A 1 83 ? 20.713 -13.871 9.006 1.00 95.19 83 LEU A O 1
ATOM 668 N N . ASP A 1 84 ? 18.927 -13.186 10.176 1.00 95.81 84 ASP A N 1
ATOM 669 C CA . ASP A 1 84 ? 18.240 -14.465 10.339 1.00 95.81 84 ASP A CA 1
ATOM 670 C C . ASP A 1 84 ? 17.095 -14.676 9.332 1.00 95.81 84 ASP A C 1
ATOM 672 O O . ASP A 1 84 ? 16.387 -15.680 9.404 1.00 95.81 84 ASP A O 1
ATOM 676 N N . LYS A 1 85 ? 16.902 -13.754 8.378 1.00 96.12 85 LYS A N 1
ATOM 677 C CA . LYS A 1 85 ? 15.799 -13.806 7.409 1.00 96.12 85 LYS A CA 1
ATOM 678 C C . LYS A 1 85 ? 16.296 -14.039 5.994 1.00 96.12 85 LYS A C 1
ATOM 680 O O . LYS A 1 85 ? 17.241 -13.398 5.540 1.00 96.12 85 LYS A O 1
ATOM 685 N N . THR A 1 86 ? 15.610 -14.930 5.286 1.00 96.94 86 THR A N 1
ATOM 686 C CA . THR A 1 86 ? 15.807 -15.173 3.855 1.00 96.94 86 THR A CA 1
ATOM 687 C C . THR A 1 86 ? 14.543 -14.793 3.112 1.00 96.94 86 THR A C 1
ATOM 689 O O . THR A 1 86 ? 13.458 -15.220 3.490 1.00 96.94 86 THR A O 1
ATOM 692 N N . PHE A 1 87 ? 14.717 -14.007 2.062 1.00 95.50 87 PHE A N 1
ATOM 693 C CA . PHE A 1 87 ? 13.662 -13.477 1.219 1.00 95.50 87 PHE A CA 1
ATOM 694 C C . PHE A 1 87 ? 13.805 -14.051 -0.183 1.00 95.50 87 PHE A C 1
ATOM 696 O O . PHE A 1 87 ? 14.908 -14.025 -0.735 1.00 95.50 87 PHE A O 1
ATOM 703 N N . VAL A 1 88 ? 12.723 -14.562 -0.763 1.00 95.50 88 VAL A N 1
ATOM 704 C CA . VAL A 1 88 ? 12.753 -15.187 -2.091 1.00 95.50 88 VAL A CA 1
ATOM 705 C C . VAL A 1 88 ? 11.942 -14.339 -3.056 1.00 95.50 88 VAL A C 1
ATOM 707 O O . VAL A 1 88 ? 10.804 -13.965 -2.775 1.00 95.50 88 VAL A O 1
ATOM 710 N N . ILE A 1 89 ? 12.518 -14.026 -4.218 1.00 92.69 89 ILE A N 1
ATOM 711 C CA . ILE A 1 89 ? 11.784 -13.277 -5.239 1.00 92.69 89 ILE A CA 1
ATOM 712 C C . ILE A 1 89 ? 10.650 -14.162 -5.761 1.00 92.69 89 ILE A C 1
ATOM 714 O O . ILE A 1 89 ? 10.893 -15.136 -6.473 1.00 92.69 89 ILE A O 1
ATOM 718 N N . SER A 1 90 ? 9.414 -13.805 -5.418 1.00 92.69 90 SER A N 1
ATOM 719 C CA . SER A 1 90 ? 8.213 -14.496 -5.895 1.00 92.69 90 SER A CA 1
ATOM 720 C C . SER A 1 90 ? 7.709 -13.906 -7.212 1.00 92.69 90 SER A C 1
ATOM 722 O O . SER A 1 90 ? 7.293 -14.638 -8.109 1.00 92.69 90 SER A O 1
ATOM 724 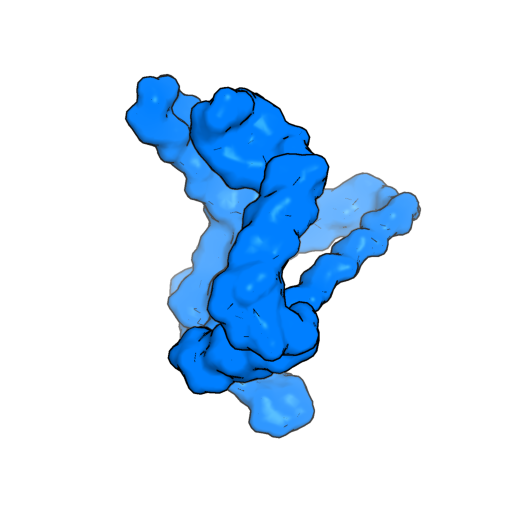N N . LYS A 1 91 ? 7.793 -12.578 -7.339 1.00 90.56 91 LYS A N 1
ATOM 725 C CA . LYS A 1 91 ? 7.366 -11.808 -8.500 1.00 90.56 91 LYS A CA 1
ATOM 726 C C . LYS A 1 91 ? 8.233 -10.557 -8.635 1.00 90.56 91 LYS A C 1
ATOM 728 O O . LYS A 1 91 ? 8.728 -10.013 -7.653 1.00 90.56 91 LYS A O 1
ATOM 733 N N . MET A 1 92 ? 8.422 -10.109 -9.869 1.00 88.00 92 MET A N 1
ATOM 734 C CA . MET A 1 92 ? 9.178 -8.910 -10.198 1.00 88.00 92 MET A CA 1
ATOM 735 C C . MET A 1 92 ? 8.649 -8.339 -11.511 1.00 88.00 92 MET A C 1
ATOM 737 O O . MET A 1 92 ? 8.564 -9.077 -12.493 1.00 88.00 92 MET A O 1
ATOM 741 N N . ASP A 1 93 ? 8.268 -7.064 -11.529 1.00 86.75 93 ASP A N 1
ATOM 742 C CA . ASP A 1 93 ? 7.736 -6.397 -12.716 1.00 86.75 93 ASP A CA 1
ATOM 743 C C . ASP A 1 93 ? 8.031 -4.887 -12.723 1.00 86.75 93 ASP A C 1
ATOM 745 O O . ASP A 1 93 ? 8.539 -4.309 -11.764 1.00 86.75 93 ASP A O 1
ATOM 749 N N . ASP A 1 94 ? 7.765 -4.241 -13.856 1.00 86.31 94 ASP A N 1
ATOM 750 C CA . ASP A 1 94 ? 7.633 -2.787 -13.914 1.00 86.31 94 ASP A CA 1
ATOM 751 C C . ASP A 1 94 ? 6.139 -2.469 -13.863 1.00 86.31 94 ASP A C 1
ATOM 753 O O . ASP A 1 94 ? 5.383 -2.879 -14.752 1.00 86.31 94 ASP A O 1
ATOM 757 N N . PHE A 1 95 ? 5.690 -1.828 -12.780 1.00 87.56 95 PHE A N 1
ATOM 758 C CA . PHE A 1 95 ? 4.264 -1.660 -12.535 1.00 87.56 95 PHE A CA 1
ATOM 759 C C . PHE A 1 95 ? 3.619 -0.845 -13.660 1.00 87.56 95 PHE A C 1
ATOM 761 O O . PHE A 1 95 ? 4.084 0.230 -14.047 1.00 87.56 95 PHE A O 1
ATOM 768 N N . SER A 1 96 ? 2.505 -1.370 -14.162 1.00 90.06 96 SER A N 1
ATOM 769 C CA . SER A 1 96 ? 1.631 -0.689 -15.105 1.00 90.06 96 SER A CA 1
ATOM 770 C C . SER A 1 96 ? 0.188 -0.826 -14.646 1.00 90.06 96 SER A C 1
ATOM 772 O O . SER A 1 96 ? -0.213 -1.832 -14.056 1.00 90.06 96 SER A O 1
ATOM 774 N N . TYR A 1 97 ? -0.598 0.211 -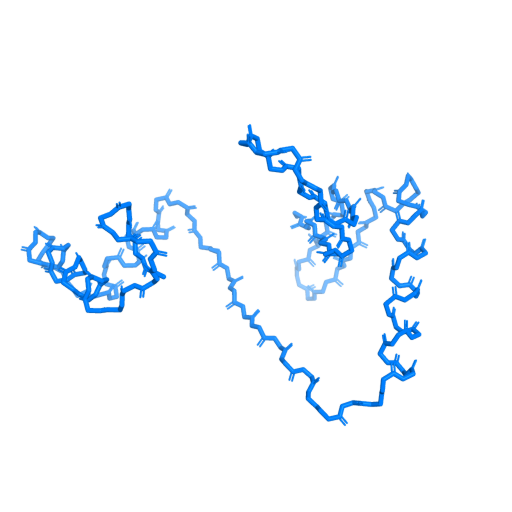14.902 1.00 91.44 97 TYR A N 1
ATOM 775 C CA . TYR A 1 97 ? -2.008 0.255 -14.554 1.00 91.44 97 TYR A CA 1
ATOM 776 C C . TYR A 1 97 ? -2.815 0.687 -15.772 1.00 91.44 97 TYR A C 1
ATOM 778 O O . TYR A 1 97 ? -2.522 1.715 -16.379 1.00 91.44 97 TYR A O 1
ATOM 786 N N . THR A 1 98 ? -3.822 -0.111 -16.120 1.00 94.19 98 THR A N 1
ATOM 787 C CA . THR A 1 98 ? -4.822 0.230 -17.137 1.00 94.19 98 THR A CA 1
ATOM 788 C C . THR A 1 98 ? -6.110 0.603 -16.426 1.00 94.19 98 THR A C 1
ATOM 790 O O . THR A 1 98 ? -6.675 -0.223 -15.705 1.00 94.19 98 THR A O 1
ATOM 793 N N . ASP A 1 99 ? -6.559 1.840 -16.607 1.00 93.81 99 ASP A N 1
ATOM 794 C CA . ASP A 1 99 ? -7.773 2.329 -15.977 1.00 93.81 99 A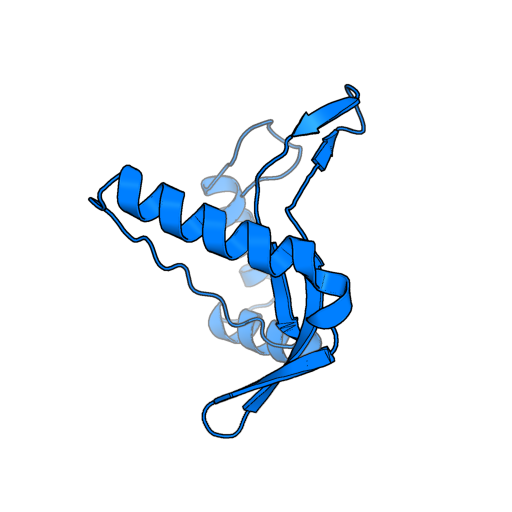SP A CA 1
ATOM 795 C C . ASP A 1 99 ? -9.008 1.633 -16.576 1.00 93.81 99 ASP A C 1
ATOM 797 O O . ASP A 1 99 ?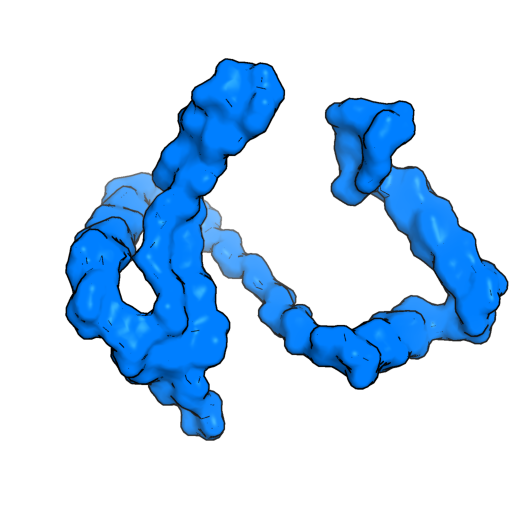 -9.202 1.648 -17.794 1.00 93.81 99 ASP A O 1
ATOM 801 N N . PRO A 1 100 ? -9.861 0.998 -15.755 1.00 95.94 100 PRO A N 1
ATOM 802 C CA . PRO A 1 100 ? -11.006 0.247 -16.256 1.00 95.94 100 PRO A CA 1
ATOM 803 C C . PRO A 1 100 ? -12.179 1.135 -16.707 1.00 95.94 100 PRO A C 1
ATOM 805 O O . PRO A 1 100 ? -13.157 0.602 -17.229 1.00 95.94 100 PRO A O 1
ATOM 808 N N . ILE A 1 101 ? -12.132 2.452 -16.477 1.00 94.31 101 ILE A N 1
ATOM 809 C CA . ILE A 1 101 ? -13.192 3.404 -16.831 1.00 94.31 101 ILE A CA 1
ATOM 810 C C . ILE A 1 101 ? -12.909 4.050 -18.184 1.00 94.31 101 ILE A C 1
ATOM 812 O O . ILE A 1 101 ? -13.793 4.067 -19.039 1.00 94.31 101 ILE A O 1
ATOM 816 N N . ASP A 1 102 ? -11.701 4.580 -18.380 1.00 95.38 102 ASP A N 1
ATOM 817 C CA . ASP A 1 102 ? -11.336 5.297 -19.609 1.00 95.38 102 ASP A CA 1
ATOM 818 C C . ASP A 1 102 ? -10.319 4.560 -20.496 1.00 95.38 102 ASP A C 1
ATOM 820 O O . ASP A 1 102 ? -10.079 4.975 -21.631 1.00 95.38 102 ASP A O 1
ATOM 824 N N . GLY A 1 103 ? -9.762 3.440 -20.025 1.00 93.88 103 GLY A N 1
ATOM 825 C CA . GLY A 1 103 ? -8.790 2.637 -20.768 1.00 93.88 103 GLY A CA 1
ATOM 826 C C . GLY A 1 103 ? -7.398 3.262 -20.857 1.00 93.88 103 GLY A C 1
ATOM 827 O O . GLY A 1 103 ? -6.550 2.743 -21.585 1.00 93.88 103 GLY A O 1
ATOM 828 N N . SER A 1 104 ? -7.140 4.370 -20.156 1.00 92.88 104 SER A N 1
ATOM 829 C CA . SER A 1 104 ? -5.820 4.991 -20.120 1.00 92.88 104 SER A CA 1
ATOM 830 C C . SER A 1 104 ? -4.798 4.071 -19.451 1.00 92.88 104 SER A C 1
ATOM 832 O O . SER A 1 104 ? -5.110 3.307 -18.537 1.00 92.88 104 SER A O 1
ATOM 834 N N . VAL A 1 105 ? -3.552 4.124 -19.924 1.00 91.44 105 VAL A N 1
ATOM 835 C CA . VAL A 1 105 ? -2.466 3.277 -19.421 1.00 91.44 105 VAL A CA 1
ATOM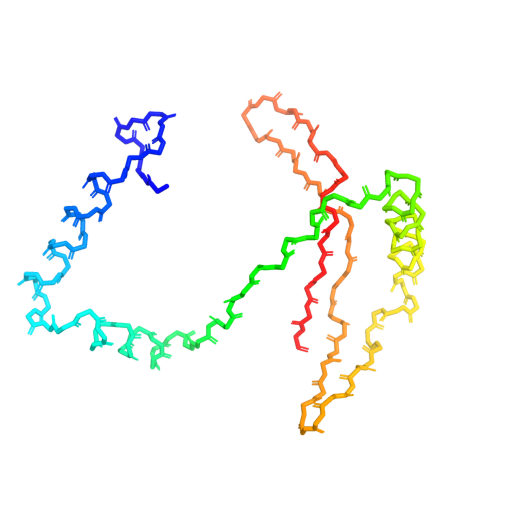 836 C C . VAL A 1 105 ? -1.384 4.148 -18.792 1.00 91.44 105 VAL A C 1
ATOM 838 O O . VAL A 1 105 ? -0.856 5.055 -19.434 1.00 91.44 105 VAL A O 1
ATOM 841 N N . SER A 1 106 ? -1.035 3.839 -17.544 1.00 88.12 106 SER A N 1
ATOM 842 C CA . SER A 1 106 ? 0.074 4.438 -16.795 1.00 88.12 106 SER A CA 1
ATOM 843 C C . SER A 1 106 ? 1.201 3.411 -16.647 1.00 88.12 106 SER A C 1
ATOM 845 O O . SER A 1 106 ? 0.964 2.333 -16.107 1.00 88.12 106 SER A O 1
ATOM 847 N N . ASN A 1 107 ? 2.411 3.738 -17.112 1.00 85.00 107 ASN A N 1
ATOM 848 C CA . ASN A 1 107 ? 3.584 2.844 -17.135 1.00 85.00 107 ASN A CA 1
ATOM 849 C C . ASN A 1 107 ? 4.757 3.408 -16.302 1.00 85.00 107 ASN A C 1
ATOM 851 O O . ASN A 1 107 ? 4.711 4.566 -15.878 1.00 85.00 107 ASN A O 1
ATOM 855 N N . ASN A 1 108 ? 5.834 2.622 -16.160 1.00 67.88 108 ASN A N 1
ATOM 856 C CA . ASN A 1 108 ? 7.122 2.996 -15.553 1.00 67.88 108 ASN A CA 1
ATOM 857 C C . ASN A 1 108 ? 7.035 3.300 -14.045 1.00 67.88 108 ASN A C 1
ATOM 859 O O . ASN A 1 108 ? 7.477 4.355 -13.585 1.00 67.88 108 ASN A O 1
ATOM 863 N N . GLN A 1 109 ? 6.415 2.407 -13.275 1.00 64.19 109 GLN A N 1
ATOM 864 C CA . GLN A 1 109 ? 6.191 2.561 -11.831 1.00 64.19 109 GLN A CA 1
ATOM 865 C C . GLN A 1 109 ? 6.858 1.439 -11.013 1.00 64.19 109 GLN A C 1
ATOM 867 O O . GLN A 1 109 ? 6.346 1.078 -9.958 1.00 64.19 109 GLN A O 1
ATOM 872 N N . VAL A 1 110 ? 7.947 0.856 -11.525 1.00 57.66 110 VAL A N 1
ATOM 873 C CA . VAL A 1 110 ? 8.833 -0.160 -10.918 1.00 57.66 110 VAL A CA 1
ATOM 874 C C . VAL A 1 110 ? 8.446 -0.630 -9.515 1.00 57.66 110 VAL A C 1
ATOM 876 O O . VAL A 1 110 ? 8.610 0.104 -8.537 1.00 57.66 110 VAL A O 1
ATOM 879 N N . ASN A 1 111 ? 8.014 -1.889 -9.411 1.00 52.16 111 ASN A N 1
ATOM 880 C CA . ASN A 1 111 ? 7.629 -2.510 -8.148 1.00 52.16 111 ASN A CA 1
ATOM 881 C C . ASN A 1 111 ? 8.306 -3.884 -7.982 1.00 52.16 111 ASN A C 1
ATOM 883 O O . ASN A 1 111 ? 8.597 -4.580 -8.950 1.00 52.16 111 ASN A O 1
ATOM 887 N N . ALA A 1 112 ? 8.592 -4.291 -6.748 1.00 45.03 112 ALA A N 1
ATOM 888 C CA . ALA A 1 112 ? 9.172 -5.599 -6.459 1.00 45.03 112 ALA A CA 1
ATOM 889 C C . ALA A 1 112 ? 8.488 -6.210 -5.234 1.00 45.03 112 ALA A C 1
ATOM 891 O O . ALA A 1 112 ? 8.644 -5.711 -4.119 1.00 45.03 112 ALA A O 1
ATOM 892 N N . ASP A 1 113 ? 7.776 -7.319 -5.450 1.00 52.56 113 ASP A N 1
ATOM 893 C CA . ASP A 1 113 ? 7.096 -8.062 -4.392 1.00 52.56 113 ASP A CA 1
ATOM 894 C C . ASP A 1 113 ? 7.994 -9.203 -3.897 1.00 52.56 113 ASP A C 1
ATOM 896 O O . ASP A 1 113 ? 8.273 -10.186 -4.592 1.00 52.56 113 ASP A O 1
ATOM 900 N N . ILE A 1 114 ? 8.449 -9.073 -2.657 1.00 44.03 114 ILE A N 1
ATOM 901 C CA . ILE A 1 114 ? 9.349 -10.025 -2.013 1.00 44.03 114 ILE A CA 1
ATOM 902 C C . ILE A 1 114 ? 8.580 -10.713 -0.880 1.00 44.03 114 ILE A C 1
ATOM 904 O O . ILE A 1 114 ? 7.994 -10.027 -0.041 1.00 44.03 114 ILE A O 1
ATOM 908 N N . ILE A 1 115 ? 8.575 -12.051 -0.867 1.00 46.59 115 ILE A N 1
ATOM 909 C CA . ILE A 1 115 ? 7.927 -12.877 0.169 1.00 46.59 115 ILE A CA 1
ATOM 910 C C . ILE A 1 115 ? 9.002 -13.572 1.008 1.00 46.59 115 ILE A C 1
ATOM 912 O O . ILE A 1 115 ? 10.032 -14.005 0.432 1.00 46.59 115 ILE A O 1
#

pLDDT: mean 90.44, std 11.83, range [44.03, 98.62]

Organism: Caligus rogercresseyi (NCBI:txid217165)

Foldseek 3Di:
DDDPPDPDDDPVVVVVVVVVVCVVVVDDPVVVVVVVCVVPNDDDDDDDDDPPDDPVVVVVVLVVLVVVLVVVVVQAQDWDDDDPDIKGQPDFDFDKDQDPPPRDIDTRRGDGDID

InterPro domains:
  IPR005846 Alpha-D-phosphohexomutase, alpha/beta/alpha domain III [PF02880] (4-40)
  IPR016055 Alpha-D-phosphohexomutase, alpha/beta/alpha I/II/III [SSF53738] (3-47)
  IPR036900 Alpha-D-phosphohexomutase, C-terminal domain superfamily [SSF55957] (42-110)
  IPR045244 Phosphoglucomutase [PTHR22573] (1-109)